Protein AF-A0A971EXE0-F1 (afdb_monomer)

Mean predicted aligned error: 4.47 Å

Radius of gyration: 14.26 Å; Cα contacts (8 Å, |Δi|>4): 143; chains: 1; bounding box: 37×26×35 Å

Secondary structure (DSSP, 8-state):
-HHHHHHHHHHHHHHHT-S--HHHHHHHHHHHHHH-TTTTS-GGGHHHHHHHHHHHHHTS-TT--EEEPTTT--EEE--S--HHHHHHHHHHHHHHHHHTTT-HHHHHHHHHHHH-TTS--

Solvent-accessible surface area (backbone atoms only — not comparable to full-atom values): 6769 Å² total; per-residue (Å²): 110,62,79,56,51,42,53,50,53,48,33,26,30,66,58,65,71,42,39,61,51,72,66,55,47,43,47,52,43,50,57,48,51,76,71,41,91,61,63,88,56,66,84,91,42,56,66,57,52,50,25,53,48,22,45,55,47,34,69,51,63,84,84,63,49,73,44,74,38,84,93,75,75,46,72,46,69,67,73,53,76,45,32,70,62,21,45,49,45,22,53,40,36,52,54,17,61,69,28,44,82,83,35,50,69,59,14,38,50,37,48,28,71,42,37,23,86,84,44,72,132

Foldseek 3Di:
DLVVQLVQVVLLCVLVVAQFDSVNSSLLSVVCLVPPPCVVPDPPCPLVSLLVSLVSLLPDDPPDFWDADPPPRDIDGGRDDRNVVSVVLNVLSVVLVVCCVPPVVSSQVSSCSRRNPVRDD

Sequence (121 aa):
NLKRLCRMARAWRDKNNVAISGILIDVLAYNFISTWEHRDKSYLYYDWMSRDFFKYLSERDRNQSLWKVMGSGRYISRTGYFESKASAAYTLSKEAIEKEKEYPNTAKSKWREIYGTKFPS

pLDDT: mean 89.33, std 9.25, range [54.34, 97.56]

Structure (mmCIF, N/CA/C/O backbone):
data_AF-A0A971EXE0-F1
#
_entry.id   AF-A0A971EXE0-F1
#
loop_
_atom_site.group_PDB
_atom_site.id
_atom_site.type_symbol
_atom_site.label_atom_id
_atom_site.label_alt_id
_atom_site.label_comp_id
_atom_site.label_asym_id
_atom_site.label_entity_id
_atom_site.label_seq_id
_atom_site.pdbx_PDB_ins_code
_atom_site.Cartn_x
_atom_site.Cartn_y
_atom_site.Cartn_z
_atom_site.occupancy
_atom_site.B_iso_or_equiv
_atom_site.auth_seq_id
_atom_site.auth_comp_id
_atom_site.auth_asym_id
_atom_site.auth_atom_id
_atom_site.pdbx_PDB_model_num
ATOM 1 N N . ASN A 1 1 ? -9.135 -9.278 -8.882 1.00 77.19 1 ASN A N 1
ATOM 2 C CA . ASN A 1 1 ? -8.166 -8.207 -8.549 1.00 77.19 1 ASN A CA 1
ATOM 3 C C . ASN A 1 1 ? -8.056 -7.896 -7.050 1.00 77.19 1 ASN A C 1
ATOM 5 O O . ASN A 1 1 ? -6.936 -7.895 -6.556 1.00 77.19 1 ASN A O 1
ATOM 9 N N . LEU A 1 2 ? -9.156 -7.796 -6.284 1.00 85.00 2 LEU A N 1
ATOM 10 C CA . LEU A 1 2 ? -9.129 -7.459 -4.841 1.00 85.00 2 LEU A CA 1
ATOM 11 C C . LEU A 1 2 ? -8.211 -8.321 -3.964 1.00 85.00 2 LEU A C 1
ATOM 13 O O . LEU A 1 2 ? -7.298 -7.794 -3.339 1.00 85.00 2 LEU A O 1
ATOM 17 N N . LYS A 1 3 ? -8.381 -9.651 -3.965 1.00 88.31 3 LYS A N 1
ATOM 18 C CA . LYS A 1 3 ? -7.553 -10.552 -3.134 1.00 88.31 3 LYS A CA 1
ATOM 19 C C . LYS A 1 3 ? -6.046 -10.385 -3.383 1.00 88.31 3 LYS A C 1
ATOM 21 O O . LYS A 1 3 ? -5.250 -10.559 -2.464 1.00 88.31 3 LYS A O 1
ATOM 26 N N . ARG A 1 4 ? -5.651 -10.075 -4.622 1.00 88.06 4 ARG A N 1
ATOM 27 C CA . ARG A 1 4 ? -4.246 -9.882 -5.008 1.00 88.06 4 ARG A CA 1
ATOM 28 C C . ARG A 1 4 ? -3.740 -8.513 -4.563 1.00 88.06 4 ARG A C 1
ATOM 30 O O . ARG A 1 4 ? -2.694 -8.468 -3.926 1.00 88.06 4 ARG A O 1
ATOM 37 N N . LEU A 1 5 ? -4.522 -7.451 -4.780 1.00 91.06 5 LEU A N 1
ATOM 38 C CA . LEU A 1 5 ? -4.204 -6.111 -4.281 1.00 91.06 5 LEU A CA 1
ATOM 39 C C . LEU A 1 5 ? -3.989 -6.115 -2.762 1.00 91.06 5 LEU A C 1
ATOM 41 O O . LEU A 1 5 ? -2.967 -5.626 -2.297 1.00 91.06 5 LEU A O 1
ATOM 45 N N . CYS A 1 6 ? -4.877 -6.757 -1.995 1.00 93.81 6 CYS A N 1
ATOM 46 C CA . CYS A 1 6 ? -4.719 -6.903 -0.545 1.00 93.81 6 CYS A CA 1
ATOM 47 C C . CYS A 1 6 ? -3.391 -7.578 -0.165 1.00 93.81 6 CYS A C 1
ATOM 49 O O . CYS A 1 6 ? -2.702 -7.130 0.749 1.00 93.81 6 CYS A O 1
ATOM 51 N N . ARG A 1 7 ? -2.998 -8.651 -0.869 1.00 92.75 7 ARG A N 1
ATOM 52 C CA . ARG A 1 7 ? -1.720 -9.342 -0.617 1.00 92.75 7 ARG A CA 1
ATOM 53 C C . ARG A 1 7 ? -0.519 -8.449 -0.929 1.00 92.75 7 ARG A C 1
ATOM 55 O O . ARG A 1 7 ? 0.396 -8.383 -0.114 1.00 92.75 7 ARG A O 1
ATOM 62 N N . MET A 1 8 ? -0.539 -7.750 -2.063 1.00 93.31 8 MET A N 1
ATOM 63 C CA . MET A 1 8 ? 0.528 -6.824 -2.462 1.00 93.31 8 MET A CA 1
ATOM 64 C C . MET A 1 8 ? 0.643 -5.651 -1.484 1.00 93.31 8 MET A C 1
ATOM 66 O O . MET A 1 8 ? 1.729 -5.345 -1.005 1.00 93.31 8 MET A O 1
ATOM 70 N N . ALA A 1 9 ? -0.480 -5.045 -1.102 1.00 95.50 9 ALA A N 1
ATOM 71 C CA . ALA A 1 9 ? -0.513 -3.949 -0.141 1.00 95.50 9 ALA A CA 1
ATOM 72 C C . ALA A 1 9 ? -0.001 -4.370 1.247 1.00 95.50 9 ALA A C 1
ATOM 74 O O . ALA A 1 9 ? 0.716 -3.610 1.894 1.00 95.50 9 ALA A O 1
ATOM 75 N N . ARG A 1 10 ? -0.290 -5.598 1.697 1.00 95.56 10 ARG A N 1
ATOM 76 C CA . ARG A 1 10 ? 0.304 -6.136 2.933 1.00 95.56 10 ARG A CA 1
ATOM 77 C C . ARG A 1 10 ? 1.813 -6.346 2.803 1.00 95.56 10 ARG A C 1
ATOM 79 O O . ARG A 1 10 ? 2.533 -5.993 3.726 1.00 95.56 10 ARG A O 1
ATOM 86 N N . ALA A 1 11 ? 2.297 -6.835 1.659 1.00 95.31 11 ALA A N 1
ATOM 87 C CA . ALA A 1 11 ? 3.736 -6.941 1.411 1.00 95.31 11 ALA A CA 1
ATOM 88 C C . ALA A 1 11 ? 4.424 -5.566 1.452 1.00 95.31 11 ALA A C 1
ATOM 90 O O . ALA A 1 11 ? 5.469 -5.427 2.080 1.00 95.31 11 ALA A O 1
ATOM 91 N N . TRP A 1 12 ? 3.801 -4.539 0.863 1.00 96.81 12 TRP A N 1
ATOM 92 C CA . TRP A 1 12 ? 4.277 -3.158 0.960 1.00 96.81 12 TRP A CA 1
ATOM 93 C C . TRP A 1 12 ? 4.312 -2.655 2.403 1.00 96.81 12 TRP A C 1
ATOM 95 O O . TRP A 1 12 ? 5.330 -2.105 2.830 1.00 96.81 12 TRP A O 1
ATOM 105 N N . ARG A 1 13 ? 3.233 -2.876 3.165 1.00 96.12 13 ARG A N 1
ATOM 106 C CA . ARG A 1 13 ? 3.156 -2.517 4.585 1.00 96.12 13 ARG A CA 1
ATOM 107 C C . ARG A 1 13 ? 4.302 -3.141 5.371 1.00 96.12 13 ARG A C 1
ATOM 109 O O . ARG A 1 13 ? 4.971 -2.426 6.110 1.00 96.12 13 ARG A O 1
ATO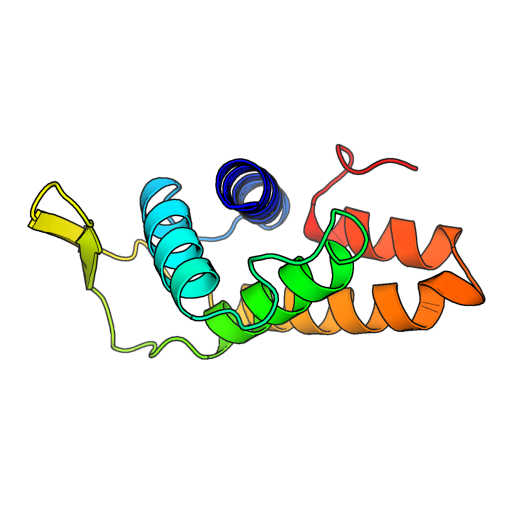M 116 N N . ASP A 1 14 ? 4.516 -4.442 5.203 1.00 95.62 14 ASP A N 1
ATOM 117 C CA . ASP A 1 14 ? 5.527 -5.196 5.944 1.00 95.62 14 ASP A CA 1
ATOM 118 C C . ASP A 1 14 ? 6.941 -4.749 5.550 1.00 95.62 14 ASP A C 1
ATOM 120 O O . ASP A 1 14 ? 7.777 -4.501 6.415 1.00 95.62 14 ASP A O 1
ATOM 124 N N . LYS A 1 15 ? 7.196 -4.556 4.248 1.00 95.88 15 LYS A N 1
ATOM 125 C CA . LYS A 1 15 ? 8.488 -4.085 3.728 1.00 95.88 15 LYS A CA 1
ATOM 126 C C . LYS A 1 15 ? 8.837 -2.676 4.207 1.00 95.88 15 LYS A C 1
ATOM 128 O O . LYS A 1 15 ? 9.994 -2.410 4.519 1.00 95.88 15 LYS A O 1
ATOM 133 N N . ASN A 1 16 ? 7.854 -1.781 4.247 1.00 95.19 16 ASN A N 1
ATOM 134 C CA . ASN A 1 16 ? 8.064 -0.364 4.543 1.00 95.19 16 ASN A CA 1
ATOM 135 C C . ASN A 1 16 ? 7.692 0.009 5.983 1.00 95.19 16 ASN A C 1
ATOM 137 O O . ASN A 1 16 ? 7.680 1.196 6.315 1.00 95.19 16 ASN A O 1
ATOM 141 N N . ASN A 1 17 ? 7.377 -0.972 6.837 1.00 94.81 17 ASN A N 1
ATOM 142 C CA . ASN A 1 17 ? 6.930 -0.787 8.220 1.00 94.81 17 ASN A CA 1
ATOM 143 C C . ASN A 1 17 ? 5.833 0.293 8.346 1.00 94.81 17 ASN A C 1
ATOM 145 O O . ASN A 1 17 ? 5.989 1.310 9.031 1.00 94.81 17 ASN A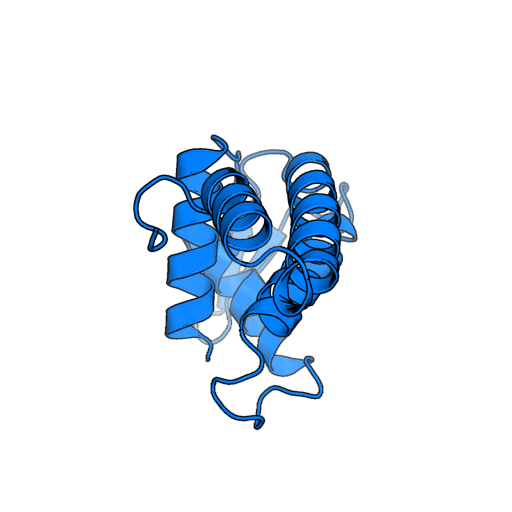 O 1
ATOM 149 N N . VAL A 1 18 ? 4.769 0.167 7.553 1.00 96.31 18 VAL A N 1
ATOM 150 C CA . VAL A 1 18 ? 3.699 1.176 7.473 1.00 96.31 18 VAL A CA 1
ATOM 151 C C . VAL A 1 18 ? 2.707 0.968 8.615 1.00 96.31 18 VAL A C 1
ATOM 153 O O . VAL A 1 18 ? 2.207 -0.138 8.809 1.00 96.31 18 VAL A O 1
ATOM 156 N N . ALA A 1 19 ? 2.362 2.043 9.328 1.00 94.31 19 ALA A N 1
ATOM 157 C CA . ALA A 1 19 ? 1.447 2.017 10.471 1.00 94.31 19 ALA A CA 1
ATOM 158 C C . ALA A 1 19 ? -0.036 1.928 10.049 1.00 94.31 19 ALA A C 1
ATOM 160 O O . ALA A 1 19 ? -0.853 2.785 10.390 1.00 94.31 19 ALA A O 1
ATOM 161 N N . ILE A 1 20 ? -0.392 0.882 9.303 1.00 95.12 20 ILE A N 1
ATOM 162 C CA . ILE A 1 20 ? -1.751 0.598 8.834 1.00 95.12 20 ILE A CA 1
ATOM 163 C C . ILE A 1 20 ? -2.110 -0.868 9.103 1.00 95.12 20 ILE A C 1
ATOM 165 O O . ILE A 1 20 ? -1.357 -1.788 8.777 1.00 95.12 20 ILE A O 1
ATOM 169 N N . SER A 1 21 ? -3.274 -1.111 9.704 1.00 94.88 21 SER A N 1
ATOM 170 C CA . SER A 1 21 ? -3.720 -2.475 9.995 1.00 94.88 21 SER A CA 1
ATOM 171 C C . SER A 1 21 ? -4.069 -3.238 8.711 1.00 94.88 21 SER A C 1
ATOM 173 O O . SER A 1 21 ? -4.495 -2.665 7.708 1.00 94.88 21 SER A O 1
ATOM 175 N N . GLY A 1 22 ? -3.907 -4.566 8.733 1.00 94.44 22 GLY A N 1
ATOM 176 C CA . GLY A 1 22 ? -4.216 -5.406 7.567 1.00 94.44 22 GLY A CA 1
ATOM 177 C C . GLY A 1 22 ? -5.685 -5.327 7.146 1.00 94.44 22 GLY A C 1
ATOM 178 O O . GLY A 1 22 ? -5.978 -5.333 5.957 1.00 94.44 22 GLY A O 1
ATOM 179 N N . ILE A 1 23 ? -6.590 -5.185 8.117 1.00 93.88 23 ILE A N 1
ATOM 180 C CA . ILE A 1 23 ? -8.022 -5.027 7.858 1.00 93.88 23 ILE A CA 1
ATOM 181 C C . ILE A 1 23 ? -8.354 -3.647 7.278 1.00 93.88 23 ILE A C 1
ATOM 183 O O . ILE A 1 23 ? -9.198 -3.553 6.393 1.00 93.88 23 ILE A O 1
ATOM 187 N N . LEU A 1 24 ? -7.656 -2.582 7.696 1.00 95.44 24 LEU A N 1
ATOM 188 C CA . LEU A 1 24 ? -7.824 -1.258 7.092 1.00 95.44 24 LEU A CA 1
ATOM 189 C C . LEU A 1 24 ? -7.340 -1.244 5.635 1.00 95.44 24 LEU A C 1
ATOM 191 O O . LEU A 1 24 ? -8.011 -0.670 4.780 1.00 95.44 24 LEU A O 1
ATOM 195 N N . ILE A 1 25 ? -6.239 -1.942 5.328 1.00 96.31 25 ILE A N 1
ATOM 196 C CA . ILE A 1 25 ? -5.814 -2.173 3.938 1.00 96.31 25 ILE A CA 1
ATOM 197 C C . ILE A 1 25 ? -6.940 -2.829 3.133 1.00 96.31 25 ILE A C 1
ATOM 199 O O . ILE A 1 25 ? -7.219 -2.384 2.024 1.00 96.31 25 ILE A O 1
ATOM 203 N N . ASP A 1 26 ? -7.596 -3.859 3.671 1.00 94.38 26 ASP A N 1
ATOM 204 C CA . ASP A 1 26 ? -8.650 -4.577 2.946 1.00 94.38 26 ASP A CA 1
ATOM 205 C C . ASP A 1 26 ? -9.867 -3.693 2.662 1.00 94.38 26 ASP A C 1
ATOM 207 O O . ASP A 1 26 ? -10.398 -3.717 1.551 1.00 94.38 26 ASP A O 1
ATOM 211 N N . VAL A 1 27 ? -10.279 -2.879 3.639 1.00 94.25 27 VAL A N 1
ATOM 212 C CA . VAL A 1 27 ? -11.371 -1.910 3.472 1.00 94.25 27 VAL A CA 1
ATOM 213 C C . VAL A 1 27 ? -11.013 -0.872 2.408 1.00 94.25 27 VAL A C 1
ATOM 215 O O . VAL A 1 27 ? -11.802 -0.610 1.503 1.00 94.25 27 VAL A O 1
ATOM 218 N N . LEU A 1 28 ? -9.805 -0.311 2.469 1.00 95.00 28 LEU A N 1
ATOM 219 C CA . LEU A 1 28 ? -9.342 0.683 1.501 1.00 95.00 28 LEU A CA 1
ATOM 220 C C . LEU A 1 28 ? -9.191 0.092 0.096 1.00 95.00 28 LEU A C 1
ATOM 222 O O . LEU A 1 28 ? -9.567 0.746 -0.872 1.00 95.00 28 LEU A O 1
ATOM 226 N N . ALA A 1 29 ? -8.696 -1.141 -0.021 1.00 94.69 29 ALA A N 1
ATOM 227 C CA . ALA A 1 29 ? -8.574 -1.855 -1.287 1.00 94.69 29 ALA A CA 1
ATOM 228 C C 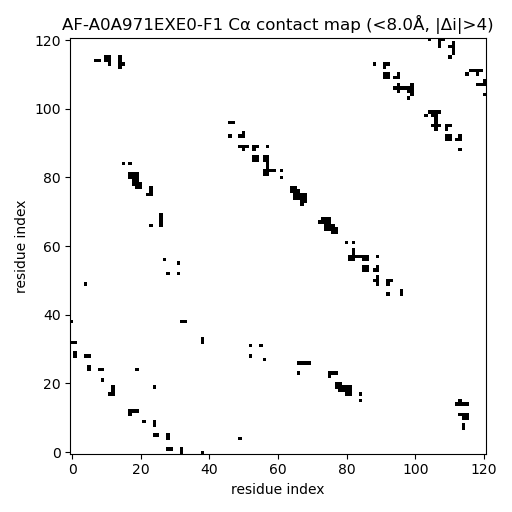. ALA A 1 29 ? -9.944 -2.182 -1.894 1.00 94.69 29 ALA A C 1
ATOM 230 O O . ALA A 1 29 ? -10.116 -2.069 -3.108 1.00 94.69 29 ALA A O 1
ATOM 231 N N . TYR A 1 30 ? -10.923 -2.556 -1.064 1.00 92.06 30 TYR A N 1
ATOM 232 C CA . TYR A 1 30 ? -12.302 -2.752 -1.503 1.00 92.06 30 TYR A CA 1
ATOM 233 C C . TYR A 1 30 ? -12.896 -1.448 -2.042 1.00 92.06 30 TYR A C 1
ATOM 235 O O . TYR A 1 30 ? -13.381 -1.427 -3.173 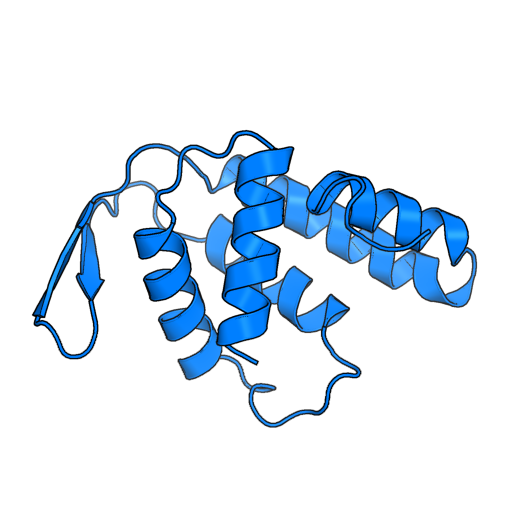1.00 92.06 30 TYR A O 1
ATOM 243 N N . ASN A 1 31 ? -12.795 -0.361 -1.270 1.00 91.75 31 ASN A N 1
ATOM 244 C CA . ASN A 1 31 ? -13.307 0.951 -1.669 1.00 91.75 31 ASN A CA 1
ATOM 245 C C . ASN A 1 31 ? -12.659 1.413 -2.979 1.00 91.75 31 ASN A C 1
ATOM 247 O O . ASN A 1 31 ? -13.366 1.770 -3.915 1.00 91.75 31 ASN A O 1
ATOM 251 N N . PHE A 1 32 ? -11.334 1.300 -3.088 1.00 93.25 32 PHE A N 1
ATOM 252 C CA . PHE A 1 32 ? -10.602 1.632 -4.306 1.00 93.25 32 PHE A CA 1
ATOM 253 C C . PHE A 1 32 ? -11.076 0.819 -5.517 1.00 93.25 32 PHE A C 1
ATOM 255 O O . PHE A 1 32 ? -11.415 1.395 -6.544 1.00 93.25 32 PHE A O 1
ATOM 262 N N . ILE A 1 33 ? -11.153 -0.512 -5.412 1.00 89.00 33 ILE A N 1
ATOM 263 C CA . ILE A 1 33 ? -11.565 -1.359 -6.545 1.00 89.00 33 ILE A CA 1
ATOM 264 C C . ILE A 1 33 ? -13.017 -1.113 -6.945 1.00 89.00 33 ILE A C 1
ATOM 266 O O . ILE A 1 33 ? -13.352 -1.255 -8.119 1.00 89.00 33 ILE A O 1
ATOM 270 N N . SER A 1 34 ? -13.877 -0.737 -5.997 1.00 85.56 34 SER A N 1
ATOM 271 C CA . SER A 1 34 ? -15.262 -0.396 -6.312 1.00 85.56 34 SER A CA 1
ATOM 272 C C . SER A 1 34 ? -15.372 0.842 -7.209 1.00 85.56 34 SER A C 1
ATOM 274 O O . SER A 1 34 ? -16.262 0.875 -8.056 1.00 85.56 34 SER A O 1
ATOM 276 N N . THR A 1 35 ? -14.435 1.790 -7.084 1.00 83.81 35 THR A N 1
ATOM 277 C CA . THR A 1 35 ? -14.392 3.052 -7.841 1.00 83.81 35 THR A CA 1
ATOM 278 C C . THR A 1 35 ? -13.382 3.060 -8.991 1.00 83.81 35 THR A C 1
ATOM 280 O O . THR A 1 35 ? -13.322 4.027 -9.740 1.00 83.81 35 THR A O 1
ATOM 283 N N . TRP A 1 36 ? -12.542 2.032 -9.125 1.00 82.25 36 TRP A N 1
ATOM 284 C CA . TRP A 1 36 ? -11.478 2.013 -10.127 1.00 82.25 36 TRP A CA 1
ATOM 285 C C . TRP A 1 36 ? -12.024 1.610 -11.502 1.00 82.25 36 TRP A C 1
ATOM 287 O O . TRP A 1 36 ? -12.492 0.486 -11.694 1.00 82.25 36 TRP A O 1
ATOM 297 N N . GLU A 1 37 ? -11.913 2.514 -12.477 1.00 72.56 37 GLU A N 1
ATOM 298 C CA . GLU A 1 37 ? -12.454 2.383 -13.844 1.00 72.56 37 GLU A CA 1
ATOM 299 C C . GLU A 1 37 ? -11.922 1.173 -14.625 1.00 72.56 37 GLU A C 1
ATOM 301 O O . GLU A 1 37 ? -12.469 0.779 -15.652 1.00 72.56 37 GLU A O 1
ATOM 306 N N . HIS A 1 38 ? -10.815 0.582 -14.179 1.00 70.69 38 HIS A N 1
ATOM 307 C CA . HIS A 1 38 ? -10.167 -0.548 -14.842 1.00 70.69 38 HIS A CA 1
ATOM 308 C C . HIS A 1 38 ? -10.320 -1.857 -14.064 1.00 70.69 38 HIS A C 1
ATOM 310 O O . HIS A 1 38 ? -9.597 -2.819 -14.317 1.00 70.69 38 HIS A O 1
ATOM 316 N N . ARG A 1 39 ? -11.287 -1.924 -13.139 1.00 64.94 39 ARG A N 1
ATOM 317 C CA . ARG A 1 39 ? -11.578 -3.115 -12.322 1.00 64.94 39 ARG A CA 1
ATOM 318 C C . ARG A 1 39 ? -11.793 -4.396 -13.133 1.00 64.94 39 ARG A C 1
ATOM 320 O O . ARG A 1 39 ? -11.380 -5.460 -12.662 1.00 64.94 39 ARG A O 1
ATOM 327 N N . ASP A 1 40 ? -12.362 -4.268 -14.332 1.00 61.34 40 ASP A N 1
ATOM 328 C CA . ASP A 1 40 ? -12.689 -5.373 -15.243 1.00 61.34 40 ASP A CA 1
ATOM 329 C C . ASP A 1 40 ? -11.570 -5.665 -16.259 1.00 61.34 40 ASP A C 1
ATOM 331 O O . ASP A 1 40 ? -11.657 -6.620 -17.030 1.00 61.34 40 ASP A O 1
ATOM 335 N N . LYS A 1 41 ? -10.485 -4.873 -16.257 1.00 63.09 41 LYS A N 1
ATOM 336 C CA . LYS A 1 41 ? -9.336 -5.108 -17.135 1.00 63.09 41 LYS A CA 1
ATOM 337 C C . LYS A 1 41 ? -8.460 -6.259 -16.619 1.00 63.09 41 LYS A C 1
ATOM 339 O O . LYS A 1 41 ? -8.344 -6.516 -15.416 1.00 63.09 41 LYS A O 1
ATOM 344 N N . SER A 1 42 ? -7.856 -6.965 -17.578 1.00 55.19 42 SER A N 1
ATOM 345 C CA . SER A 1 42 ? -7.015 -8.153 -17.377 1.00 55.19 42 SER A CA 1
ATOM 346 C C . SER A 1 42 ? -5.729 -7.864 -16.580 1.00 55.19 42 SER A C 1
ATOM 348 O O . SER A 1 42 ? -5.370 -6.722 -16.302 1.00 55.19 42 SER A O 1
ATOM 350 N N . TYR A 1 43 ? -5.009 -8.933 -16.240 1.00 54.34 43 TYR A N 1
ATOM 351 C CA . TYR A 1 43 ? -3.774 -8.997 -15.450 1.00 54.34 43 TYR A CA 1
ATOM 352 C C . TYR A 1 43 ? -2.640 -8.061 -15.892 1.00 54.34 43 TYR A C 1
ATOM 354 O O . TYR A 1 43 ? -1.754 -7.782 -15.090 1.00 54.34 43 TYR A O 1
ATOM 362 N N . LEU A 1 44 ? -2.684 -7.559 -17.129 1.00 59.88 44 LEU A N 1
ATOM 363 C CA . LEU A 1 44 ? -1.678 -6.668 -17.715 1.00 59.88 44 LEU A CA 1
ATOM 364 C C . LEU A 1 44 ? -1.569 -5.290 -17.027 1.00 59.88 44 LEU A C 1
ATOM 366 O O . LEU A 1 44 ? -0.691 -4.512 -17.367 1.00 59.88 44 LEU A O 1
ATOM 370 N N . TYR A 1 45 ? -2.461 -4.969 -16.084 1.00 70.19 45 TYR A N 1
ATOM 371 C CA . TYR A 1 45 ? -2.534 -3.654 -15.437 1.00 70.19 45 TYR A CA 1
ATOM 372 C C . TYR A 1 45 ? -2.137 -3.668 -13.957 1.00 70.19 45 TYR A C 1
ATOM 374 O O . TYR A 1 45 ? -2.547 -2.778 -13.215 1.00 70.19 45 TYR A O 1
ATOM 38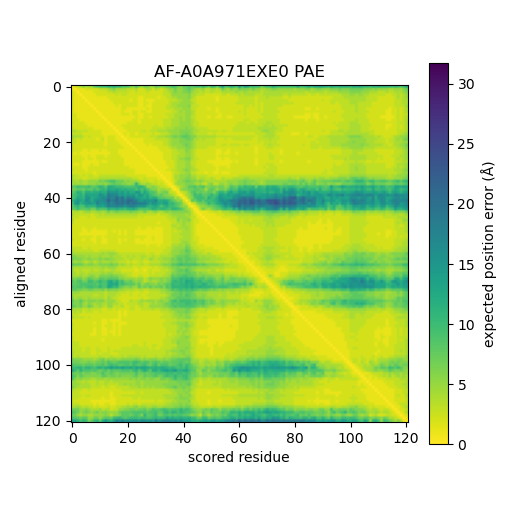2 N N . TYR A 1 46 ? -1.371 -4.655 -13.480 1.00 80.75 46 TYR A N 1
ATOM 383 C CA . TYR A 1 46 ? -0.990 -4.684 -12.062 1.00 80.75 46 TYR A CA 1
ATOM 384 C C . TYR A 1 46 ? -0.086 -3.529 -11.642 1.00 80.75 46 TYR A C 1
ATOM 386 O O . TYR A 1 46 ? -0.252 -3.017 -10.531 1.00 80.75 46 TYR A O 1
ATOM 394 N N . ASP A 1 47 ? 0.779 -3.063 -12.534 1.00 87.56 47 ASP A N 1
ATOM 395 C CA . ASP A 1 47 ? 1.626 -1.894 -12.307 1.00 87.56 47 ASP A CA 1
ATOM 396 C C . ASP A 1 47 ? 0.772 -0.631 -12.154 1.00 87.56 47 ASP A C 1
ATOM 398 O O . ASP A 1 47 ? 0.895 0.117 -11.183 1.00 87.56 47 ASP A O 1
ATOM 402 N N . TRP A 1 48 ? -0.203 -0.468 -13.052 1.00 88.56 48 TRP A N 1
ATOM 403 C CA . TRP A 1 48 ? -1.153 0.644 -13.058 1.00 88.56 48 TRP A CA 1
ATOM 404 C C . TRP A 1 48 ? -2.092 0.607 -11.849 1.00 88.56 48 TRP A C 1
ATOM 406 O O . TRP A 1 48 ? -2.295 1.624 -11.194 1.00 88.56 48 TRP A O 1
ATOM 416 N N . MET A 1 49 ? -2.603 -0.573 -11.492 1.00 90.44 49 MET A N 1
ATOM 417 C CA . MET A 1 49 ? -3.436 -0.772 -10.305 1.00 90.44 49 MET A CA 1
ATOM 418 C C . MET A 1 49 ? -2.674 -0.417 -9.029 1.00 90.44 49 MET A C 1
ATOM 420 O O . MET A 1 49 ? -3.224 0.225 -8.139 1.00 90.44 49 MET A O 1
ATOM 424 N N . SER A 1 50 ? -1.412 -0.834 -8.936 1.00 93.00 50 SER A N 1
ATOM 425 C CA . SER A 1 50 ? -0.554 -0.550 -7.786 1.00 93.00 50 SER A CA 1
ATOM 426 C C . SER A 1 50 ? -0.273 0.944 -7.673 1.00 93.00 50 SER A C 1
ATOM 428 O O . SER A 1 50 ? -0.472 1.524 -6.606 1.00 93.00 50 SER A O 1
ATOM 430 N N . ARG A 1 51 ? 0.100 1.581 -8.788 1.00 94.50 51 ARG A N 1
ATOM 431 C CA . ARG A 1 51 ? 0.290 3.029 -8.890 1.00 94.50 51 ARG A CA 1
ATOM 432 C C . ARG A 1 51 ? -0.949 3.793 -8.424 1.00 94.50 51 ARG A C 1
ATOM 434 O O . ARG A 1 51 ? -0.858 4.633 -7.531 1.00 94.50 51 ARG A O 1
ATOM 441 N N . ASP A 1 52 ? -2.106 3.489 -8.999 1.00 94.25 52 ASP A N 1
ATOM 442 C CA . ASP A 1 52 ? -3.350 4.209 -8.715 1.00 94.25 52 ASP A CA 1
ATOM 443 C C . ASP A 1 52 ? -3.833 3.961 -7.283 1.00 94.25 52 ASP A C 1
ATOM 445 O O . ASP A 1 52 ? -4.332 4.876 -6.627 1.00 94.25 52 ASP A O 1
ATOM 449 N N . PHE A 1 53 ? -3.622 2.754 -6.754 1.00 95.94 53 PHE A N 1
ATOM 450 C CA . PHE A 1 53 ? -3.926 2.450 -5.362 1.00 95.94 53 PHE A CA 1
ATOM 451 C C . PHE A 1 53 ? -3.051 3.256 -4.396 1.00 95.94 53 PHE A C 1
ATOM 453 O O . PHE A 1 53 ? -3.564 3.816 -3.427 1.00 95.94 53 PHE A O 1
ATOM 460 N N . PHE A 1 54 ? -1.744 3.366 -4.653 1.00 97.50 54 PHE A N 1
ATOM 461 C CA . PHE A 1 54 ? -0.863 4.187 -3.820 1.00 97.50 54 PHE A CA 1
ATOM 462 C C . PHE A 1 54 ? -1.203 5.673 -3.905 1.00 97.50 54 PHE A C 1
ATOM 464 O O . PHE A 1 54 ? -1.191 6.346 -2.873 1.00 97.50 54 PHE A O 1
ATOM 471 N N . LYS A 1 55 ? -1.594 6.166 -5.086 1.00 96.69 55 LYS A N 1
ATOM 472 C CA . LYS A 1 55 ? -2.133 7.522 -5.239 1.00 96.69 55 LYS A CA 1
ATOM 473 C C . LYS A 1 55 ? -3.370 7.720 -4.359 1.00 96.69 55 LYS A C 1
ATOM 475 O O . LYS A 1 55 ? -3.370 8.599 -3.498 1.00 96.69 55 LYS A O 1
ATOM 480 N N . TYR A 1 56 ? -4.359 6.834 -4.483 1.00 96.19 56 TYR A N 1
ATOM 481 C CA . TYR A 1 56 ? -5.581 6.849 -3.676 1.00 96.19 56 TYR A CA 1
ATOM 482 C C . TYR A 1 56 ? -5.298 6.864 -2.163 1.00 96.19 56 TYR A C 1
ATOM 484 O O . TYR A 1 56 ? -5.936 7.616 -1.420 1.00 96.19 56 TYR A O 1
ATOM 492 N N . LEU A 1 57 ? -4.333 6.060 -1.702 1.00 96.50 57 LEU A N 1
ATOM 493 C CA . LEU A 1 57 ? -3.909 6.033 -0.300 1.00 96.50 57 LEU A CA 1
ATOM 494 C C . LEU A 1 57 ? -3.225 7.335 0.134 1.00 96.50 57 LEU A C 1
ATOM 496 O O . LEU A 1 57 ? -3.461 7.799 1.246 1.00 96.50 57 LEU A O 1
ATOM 500 N N . SER A 1 58 ? -2.381 7.917 -0.719 1.00 97.00 58 SER A N 1
ATOM 501 C CA . SER A 1 58 ? -1.662 9.160 -0.413 1.00 97.00 58 SER A CA 1
ATOM 502 C C . SER A 1 58 ? -2.585 10.376 -0.291 1.00 97.00 58 SER A C 1
ATOM 504 O O . SER A 1 58 ? -2.285 11.300 0.458 1.00 97.00 58 SER A O 1
ATOM 506 N N . GLU A 1 59 ? -3.731 10.332 -0.970 1.00 96.06 59 GLU A N 1
ATOM 507 C CA . GLU A 1 59 ? -4.757 11.379 -0.990 1.00 96.06 59 GLU A CA 1
ATOM 508 C C . GLU A 1 59 ? -5.853 11.165 0.072 1.00 96.06 59 GLU A C 1
ATOM 510 O O . GLU A 1 59 ? -6.883 11.839 0.046 1.00 96.06 59 GLU A O 1
ATOM 515 N N . ARG A 1 60 ? -5.696 10.204 0.997 1.00 95.06 60 ARG A N 1
ATOM 516 C CA . ARG A 1 60 ? -6.637 10.061 2.120 1.00 95.06 60 ARG A CA 1
ATOM 517 C C . ARG A 1 60 ? -6.522 11.260 3.060 1.00 95.06 60 ARG A C 1
ATOM 519 O O . ARG A 1 60 ? -5.423 11.729 3.350 1.00 95.06 60 ARG A O 1
ATOM 526 N N . ASP A 1 61 ? -7.668 11.721 3.561 1.00 92.75 61 ASP A N 1
ATOM 527 C CA . ASP A 1 61 ? -7.704 12.776 4.569 1.00 92.75 61 ASP A CA 1
ATOM 528 C C . ASP A 1 61 ? -7.013 12.297 5.853 1.00 92.75 61 ASP A C 1
ATOM 530 O O . ASP A 1 61 ? -7.362 11.262 6.426 1.00 92.75 61 ASP A O 1
ATOM 534 N N . ARG A 1 62 ? -6.034 13.076 6.318 1.00 90.94 62 ARG A N 1
ATOM 535 C CA . ARG A 1 62 ? -5.286 12.786 7.544 1.00 90.94 62 ARG A CA 1
ATOM 536 C C . ARG A 1 62 ? -6.157 12.901 8.792 1.00 90.94 62 ARG A C 1
ATOM 538 O O . ARG A 1 62 ? -5.885 12.207 9.771 1.00 90.94 62 ARG A O 1
ATOM 545 N N . ASN A 1 63 ? -7.203 13.725 8.742 1.00 91.31 63 ASN A N 1
ATOM 546 C CA . ASN A 1 63 ? -8.156 13.897 9.835 1.00 91.31 63 ASN A CA 1
ATOM 547 C C . ASN A 1 63 ? -9.167 12.746 9.906 1.00 91.31 63 ASN A C 1
ATOM 549 O O . ASN A 1 63 ? -9.744 12.491 10.964 1.00 91.31 63 ASN A O 1
ATOM 553 N N . GLN A 1 64 ? -9.356 12.005 8.810 1.00 92.44 64 GLN A N 1
ATOM 554 C CA . GLN A 1 64 ?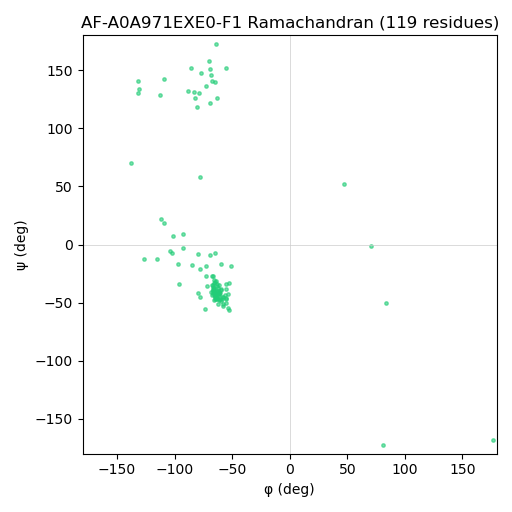 -10.189 10.815 8.826 1.00 92.44 64 GLN A CA 1
ATOM 555 C C . GLN A 1 64 ? -9.512 9.717 9.652 1.00 92.44 64 GLN A C 1
ATOM 557 O O . GLN A 1 64 ? -8.400 9.275 9.361 1.00 92.44 64 GLN A O 1
ATOM 562 N N . SER A 1 65 ? -10.210 9.246 10.685 1.00 91.94 65 SER A N 1
ATOM 563 C CA . SER A 1 65 ? -9.703 8.234 11.615 1.00 91.94 65 SER A CA 1
ATOM 564 C C . SER A 1 65 ? -10.469 6.915 11.577 1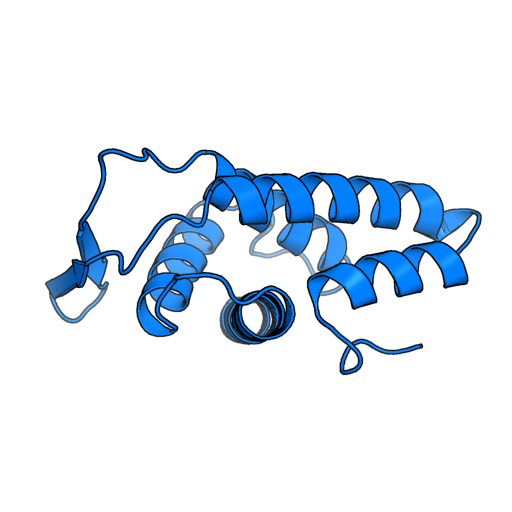.00 91.94 65 SER A C 1
ATOM 566 O O . SER A 1 65 ? -9.970 5.934 12.125 1.00 91.94 65 SER A O 1
ATOM 568 N N . LEU A 1 66 ? -11.636 6.868 10.923 1.00 93.62 66 LEU A N 1
ATOM 569 C CA . LEU A 1 66 ? -12.552 5.726 10.916 1.00 93.62 66 LEU A CA 1
ATOM 570 C C . LEU A 1 66 ? -13.007 5.364 9.497 1.00 93.62 66 LEU A C 1
ATOM 572 O O . LEU A 1 66 ? -13.316 6.229 8.673 1.00 93.62 66 LEU A O 1
ATOM 576 N N . TRP A 1 67 ? -13.108 4.060 9.240 1.00 94.31 67 TRP A N 1
ATOM 577 C CA . TRP A 1 67 ? -13.652 3.498 8.004 1.00 94.31 67 TRP A CA 1
ATOM 578 C C . TRP A 1 67 ? -14.682 2.422 8.314 1.00 94.31 67 TRP A C 1
ATOM 580 O O . TRP A 1 67 ? -14.437 1.532 9.129 1.00 94.31 67 TRP A O 1
ATOM 590 N N . LYS A 1 68 ? -15.826 2.487 7.631 1.00 93.00 68 LYS A N 1
ATOM 591 C CA . LYS A 1 68 ? -16.889 1.490 7.745 1.00 93.00 68 LYS A CA 1
ATOM 592 C C . LYS A 1 68 ? -16.539 0.244 6.930 1.00 93.00 68 LYS A C 1
ATOM 594 O O . LYS A 1 68 ? -16.203 0.340 5.752 1.00 93.00 68 LYS A O 1
ATOM 599 N N . VAL A 1 69 ? -16.649 -0.925 7.550 1.00 89.62 69 VAL A N 1
ATOM 600 C CA . VAL A 1 69 ? -16.479 -2.228 6.905 1.00 89.62 69 VAL A CA 1
ATOM 601 C C . VAL A 1 69 ? -17.782 -2.613 6.216 1.00 89.62 69 VAL A C 1
ATOM 603 O O . VAL A 1 69 ? -18.842 -2.683 6.845 1.00 89.62 69 VAL A O 1
ATOM 606 N N . MET A 1 70 ? -17.693 -2.919 4.926 1.00 81.50 70 MET A N 1
ATOM 607 C CA . MET A 1 70 ? -18.834 -3.386 4.143 1.00 81.50 70 MET A CA 1
ATOM 608 C C . MET A 1 70 ? -19.333 -4.747 4.650 1.00 81.50 70 MET A C 1
ATOM 610 O O . MET A 1 70 ? -18.547 -5.615 5.028 1.00 81.50 70 MET A O 1
ATOM 614 N N . GLY A 1 71 ? -20.654 -4.925 4.699 1.00 82.00 71 GLY A N 1
ATOM 615 C CA . GLY A 1 71 ? -21.312 -6.150 5.167 1.00 82.00 71 GLY A CA 1
ATOM 616 C C . GLY A 1 71 ? -21.472 -6.251 6.688 1.00 82.00 71 GLY A C 1
ATOM 617 O O . GLY A 1 71 ? -22.578 -6.477 7.156 1.00 82.00 71 GLY A O 1
ATOM 618 N N . SER A 1 72 ? -20.406 -6.044 7.472 1.00 84.25 72 SER A N 1
ATOM 619 C CA . SER A 1 72 ? -20.477 -6.199 8.943 1.00 84.25 72 SER A CA 1
ATOM 620 C C . SER A 1 72 ? -20.970 -4.962 9.702 1.00 84.25 72 SER A C 1
ATOM 622 O O . SER A 1 72 ? -21.298 -5.064 10.880 1.00 84.25 72 SER A O 1
ATOM 624 N N . GLY A 1 73 ? -20.950 -3.779 9.077 1.00 82.31 73 GLY A N 1
ATOM 625 C CA . GLY A 1 73 ? -21.325 -2.513 9.723 1.00 82.31 73 GLY A CA 1
ATOM 626 C C . GLY A 1 73 ? -20.332 -2.002 10.777 1.00 82.31 73 GLY A C 1
ATOM 627 O O . GLY A 1 73 ? -20.534 -0.919 11.321 1.00 82.31 73 GLY A O 1
ATOM 628 N N . ARG A 1 74 ? -19.249 -2.742 11.044 1.00 91.69 74 ARG A N 1
ATOM 629 C CA . ARG A 1 74 ? -18.192 -2.363 11.992 1.00 91.69 74 ARG A CA 1
ATOM 630 C C . ARG A 1 74 ? -17.360 -1.197 11.466 1.00 91.69 74 ARG A C 1
ATOM 632 O O . ARG A 1 74 ? -17.252 -1.006 10.258 1.00 91.69 74 ARG A O 1
ATOM 639 N N . TYR A 1 75 ? -16.704 -0.479 12.373 1.00 93.44 75 TYR A N 1
ATOM 640 C CA . TYR A 1 75 ? -15.716 0.544 12.033 1.00 93.44 75 TYR A CA 1
ATOM 641 C C . TYR A 1 75 ? -14.306 0.084 12.392 1.00 93.44 75 TYR A C 1
ATOM 643 O O . TYR A 1 75 ? -14.095 -0.570 13.413 1.00 93.44 75 TYR A O 1
ATOM 651 N N . ILE A 1 76 ? -13.348 0.436 11.540 1.00 93.69 76 ILE A N 1
ATOM 652 C CA . ILE A 1 76 ? -11.918 0.233 11.762 1.00 93.69 76 ILE A CA 1
ATOM 653 C C . ILE A 1 76 ? -11.270 1.595 11.923 1.00 93.69 76 ILE A C 1
ATOM 655 O O . ILE A 1 76 ? -11.447 2.469 11.072 1.00 93.69 76 ILE A O 1
ATOM 659 N N . SER A 1 77 ? -10.509 1.757 13.000 1.00 92.75 77 SER A N 1
ATOM 660 C CA . SER A 1 77 ? -9.704 2.946 13.228 1.00 92.75 77 SER A CA 1
ATOM 661 C C . SER A 1 77 ? -8.338 2.845 12.550 1.00 92.75 77 SER A C 1
ATOM 663 O O .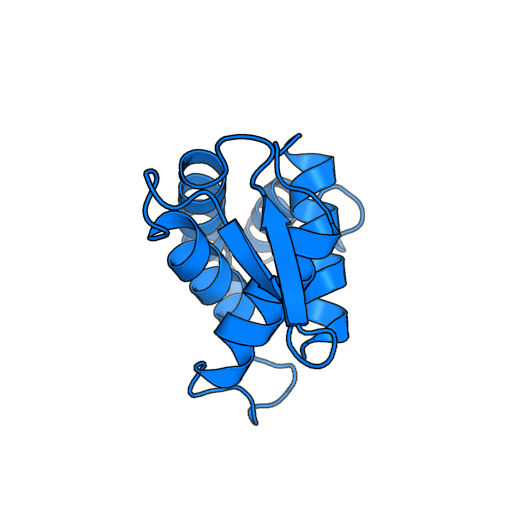 SER A 1 77 ? -7.781 1.754 12.368 1.00 92.75 77 SER A O 1
ATOM 665 N N . ARG A 1 78 ? -7.769 3.995 12.180 1.00 92.69 78 ARG A N 1
ATOM 666 C CA . ARG A 1 78 ? -6.352 4.057 11.801 1.00 92.69 78 ARG A CA 1
ATOM 667 C C . ARG A 1 78 ? -5.458 3.808 13.011 1.00 92.69 78 ARG A C 1
ATOM 669 O O . ARG A 1 78 ? -5.752 4.243 14.118 1.00 92.69 78 ARG A O 1
ATOM 676 N N . THR A 1 79 ? -4.324 3.169 12.755 1.00 91.38 79 THR A N 1
ATOM 677 C CA . THR A 1 79 ? -3.258 2.931 13.740 1.00 91.38 79 THR A CA 1
ATOM 678 C C . THR A 1 79 ? -2.128 3.958 13.658 1.00 91.38 79 THR A C 1
ATOM 680 O O . THR A 1 79 ? -1.331 4.071 14.579 1.00 91.38 79 THR A O 1
ATOM 683 N N . GLY A 1 80 ? -2.036 4.699 12.554 1.00 92.00 80 GLY A N 1
ATOM 684 C CA . GLY A 1 80 ? -1.005 5.704 12.327 1.00 92.00 80 GLY A CA 1
ATOM 685 C C . GLY A 1 80 ? -1.116 6.330 10.940 1.00 92.00 80 GLY A C 1
ATOM 686 O O . GLY A 1 80 ? -2.124 6.158 10.244 1.00 92.00 80 GLY A O 1
ATOM 687 N N . TYR A 1 81 ? -0.081 7.071 10.549 1.00 93.56 81 TYR A N 1
ATOM 688 C CA . TYR A 1 81 ? 0.005 7.738 9.250 1.00 93.56 81 TYR A CA 1
ATOM 689 C C . TYR A 1 81 ? 0.622 6.823 8.191 1.00 93.56 81 TYR A C 1
ATOM 691 O O . TYR A 1 81 ? 1.653 6.185 8.416 1.00 93.56 81 TYR A O 1
ATOM 699 N N . PHE A 1 82 ? -0.027 6.750 7.032 1.00 95.62 82 PHE A N 1
ATOM 700 C CA . PHE A 1 82 ? 0.387 5.913 5.902 1.00 95.62 82 PHE A CA 1
ATOM 701 C C . PHE A 1 82 ? 0.518 6.707 4.597 1.00 95.62 82 PHE A C 1
ATOM 703 O O . PHE A 1 82 ? 1.117 6.216 3.646 1.00 95.62 82 PHE A O 1
ATOM 710 N N . GLU A 1 83 ? 0.012 7.938 4.563 1.00 96.62 83 GLU A N 1
ATOM 711 C CA . GLU A 1 83 ? -0.121 8.795 3.388 1.00 96.62 83 GLU A CA 1
ATOM 712 C C . GLU A 1 83 ? 1.246 9.159 2.796 1.00 96.62 83 GLU A C 1
ATOM 714 O O . GLU A 1 83 ? 1.445 9.059 1.588 1.00 96.62 83 GLU A O 1
ATOM 719 N N . SER A 1 84 ? 2.227 9.507 3.638 1.00 96.06 84 SER A N 1
ATOM 720 C CA . SER A 1 84 ? 3.589 9.836 3.188 1.00 96.06 84 SER A CA 1
ATOM 721 C C . SER A 1 84 ? 4.299 8.633 2.562 1.00 96.06 84 SER A C 1
ATOM 723 O O . SER A 1 84 ? 4.878 8.740 1.482 1.00 96.06 84 SER A O 1
ATOM 725 N N . LYS A 1 85 ? 4.199 7.458 3.197 1.00 96.94 85 LYS A N 1
ATOM 726 C CA . LYS A 1 85 ? 4.756 6.206 2.663 1.00 96.94 85 LYS A CA 1
ATOM 727 C C . LYS A 1 85 ? 4.034 5.767 1.390 1.00 96.94 85 LYS A C 1
ATOM 729 O O . LYS A 1 85 ? 4.669 5.233 0.484 1.00 96.94 85 LYS A O 1
ATOM 734 N N . ALA A 1 86 ? 2.726 6.005 1.303 1.00 97.19 86 ALA A N 1
ATOM 735 C CA . ALA A 1 86 ? 1.952 5.752 0.095 1.00 97.19 86 ALA A CA 1
ATOM 736 C C . ALA A 1 86 ? 2.384 6.686 -1.044 1.00 97.19 86 ALA A C 1
ATOM 738 O O . ALA A 1 86 ? 2.578 6.222 -2.161 1.00 97.19 86 ALA A O 1
ATOM 739 N N . SER A 1 87 ? 2.638 7.966 -0.758 1.00 97.56 87 SER A N 1
ATOM 740 C 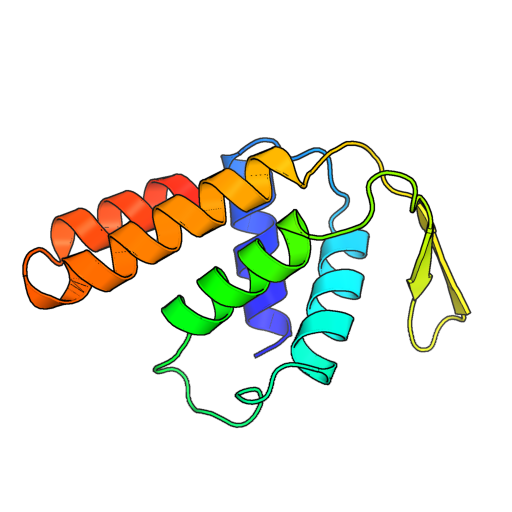CA . SER A 1 87 ? 3.162 8.916 -1.745 1.00 97.56 87 SER A CA 1
ATOM 741 C C . SER A 1 87 ? 4.534 8.495 -2.276 1.00 97.56 87 SER A C 1
ATOM 743 O O . SER A 1 87 ? 4.775 8.587 -3.477 1.00 97.56 87 SER A O 1
ATOM 745 N N . ALA A 1 88 ? 5.426 8.002 -1.411 1.00 97.50 88 ALA A N 1
ATOM 746 C CA . ALA A 1 88 ? 6.720 7.472 -1.838 1.00 97.50 88 ALA A CA 1
ATOM 747 C C . ALA A 1 88 ? 6.554 6.244 -2.752 1.00 97.50 88 ALA A C 1
ATOM 749 O O . ALA A 1 88 ? 7.156 6.181 -3.823 1.00 97.50 88 ALA A O 1
ATOM 750 N N . ALA A 1 89 ? 5.680 5.305 -2.375 1.00 97.38 89 ALA A N 1
ATOM 751 C CA . ALA A 1 89 ? 5.374 4.132 -3.193 1.00 97.38 89 ALA A CA 1
ATOM 752 C C . ALA A 1 89 ? 4.734 4.503 -4.543 1.00 97.38 89 ALA A C 1
ATOM 754 O O . ALA A 1 89 ? 5.047 3.885 -5.559 1.00 97.38 89 ALA A O 1
ATOM 755 N N . TYR A 1 90 ? 3.898 5.543 -4.584 1.00 97.56 90 TYR A N 1
ATOM 756 C CA . TYR A 1 90 ? 3.346 6.079 -5.827 1.00 97.56 90 TYR A CA 1
ATOM 757 C C . TYR A 1 90 ? 4.450 6.605 -6.754 1.00 97.56 90 TYR A C 1
ATOM 759 O O . TYR A 1 90 ? 4.488 6.235 -7.927 1.00 97.56 90 TYR A O 1
ATOM 767 N N . THR A 1 91 ? 5.392 7.401 -6.245 1.00 97.00 91 THR A N 1
ATOM 768 C CA . THR A 1 91 ? 6.531 7.878 -7.046 1.00 97.00 91 THR A CA 1
ATOM 769 C C . THR A 1 91 ? 7.370 6.718 -7.582 1.00 97.00 91 THR A C 1
ATOM 771 O O . THR A 1 91 ? 7.590 6.649 -8.790 1.00 97.00 91 THR A O 1
ATOM 774 N N . LEU A 1 92 ? 7.731 5.754 -6.727 1.00 96.00 92 LEU A N 1
ATOM 775 C CA . LEU A 1 92 ? 8.485 4.565 -7.140 1.00 96.00 92 LEU A CA 1
ATOM 776 C C . LEU A 1 92 ? 7.744 3.740 -8.200 1.00 96.00 92 LEU A C 1
ATOM 778 O O . LEU A 1 92 ? 8.366 3.250 -9.137 1.00 96.00 92 LEU A O 1
ATOM 782 N N . SER A 1 93 ? 6.418 3.614 -8.091 1.00 95.25 93 SER A N 1
ATOM 783 C CA . SER A 1 93 ? 5.619 2.880 -9.077 1.00 95.25 93 SER A CA 1
ATOM 784 C C . SER A 1 93 ? 5.606 3.560 -10.449 1.00 95.25 93 SER A C 1
ATOM 786 O O . SER A 1 93 ? 5.668 2.875 -11.465 1.00 95.25 93 SER A O 1
ATOM 788 N N . LYS A 1 94 ? 5.589 4.900 -10.501 1.00 94.88 94 LYS A N 1
ATOM 789 C CA . LYS A 1 94 ? 5.705 5.642 -11.765 1.00 94.88 94 LYS A CA 1
ATOM 790 C C . LYS A 1 94 ? 7.070 5.422 -12.410 1.00 94.88 94 LYS A C 1
ATOM 792 O O . LYS A 1 94 ? 7.123 5.101 -13.590 1.00 94.88 94 LYS A O 1
ATOM 797 N N . GLU A 1 95 ? 8.141 5.537 -11.624 1.00 93.81 95 GLU A N 1
ATOM 798 C CA . GLU A 1 95 ? 9.505 5.277 -12.101 1.00 93.81 95 GLU A CA 1
ATOM 799 C C . GLU A 1 95 ? 9.665 3.840 -12.613 1.00 93.81 95 GLU A C 1
ATOM 801 O O . GLU A 1 95 ? 10.349 3.610 -13.607 1.00 93.81 95 GLU A O 1
ATOM 806 N N . ALA A 1 96 ? 9.049 2.864 -11.938 1.00 92.50 96 ALA A N 1
ATOM 807 C CA . ALA A 1 96 ? 9.089 1.468 -12.354 1.00 92.50 96 ALA A CA 1
ATOM 808 C C . ALA A 1 96 ? 8.407 1.266 -13.716 1.00 92.50 96 ALA A C 1
ATOM 810 O O . ALA A 1 96 ? 9.000 0.653 -14.598 1.00 92.50 96 ALA A O 1
ATOM 811 N N . ILE A 1 97 ? 7.208 1.831 -13.901 1.00 91.56 97 ILE A N 1
ATOM 812 C CA . ILE A 1 97 ? 6.441 1.753 -15.157 1.00 91.56 97 ILE A CA 1
ATOM 813 C C . ILE A 1 97 ? 7.192 2.424 -16.312 1.00 91.56 97 ILE A C 1
ATOM 815 O O . ILE A 1 97 ? 7.246 1.885 -17.413 1.00 91.56 97 ILE A O 1
ATOM 819 N N . GLU A 1 98 ? 7.781 3.597 -16.076 1.00 91.44 98 GLU A N 1
ATOM 820 C CA . GLU A 1 98 ? 8.548 4.324 -17.095 1.00 91.44 98 GLU A CA 1
ATOM 821 C C . GLU A 1 98 ? 9.760 3.511 -17.568 1.00 91.44 98 GLU A C 1
ATOM 823 O O . GLU A 1 98 ? 10.017 3.391 -18.765 1.00 91.44 98 GLU A O 1
ATOM 828 N N . LYS A 1 99 ? 10.460 2.870 -16.626 1.00 88.50 99 LYS A N 1
ATOM 829 C CA . LYS A 1 99 ? 11.651 2.064 -16.908 1.00 88.50 99 LYS A CA 1
ATOM 830 C C . LYS A 1 99 ? 11.343 0.664 -17.428 1.00 88.50 99 LYS A C 1
ATOM 832 O O . LYS A 1 99 ? 12.270 -0.025 -17.834 1.00 88.50 99 LYS A O 1
ATOM 837 N N . GLU A 1 100 ? 10.089 0.222 -17.433 1.00 86.62 100 GLU A N 1
ATOM 838 C CA . GLU A 1 100 ? 9.728 -1.159 -17.773 1.00 86.62 100 GLU A CA 1
ATOM 839 C C . GLU A 1 100 ? 10.089 -1.537 -19.215 1.00 86.62 100 GLU A C 1
ATOM 841 O O . GLU A 1 100 ? 10.493 -2.671 -19.470 1.00 86.62 100 GLU A O 1
ATOM 846 N N . LYS A 1 101 ? 10.007 -0.581 -20.149 1.00 80.94 101 LYS A N 1
ATOM 847 C CA . LYS A 1 101 ? 10.324 -0.814 -21.567 1.00 80.94 101 LYS A CA 1
ATOM 848 C C . LYS A 1 101 ? 11.823 -0.807 -21.862 1.00 80.94 101 LYS A C 1
ATOM 850 O O . LYS A 1 101 ? 12.288 -1.635 -22.637 1.00 80.94 101 LYS A O 1
ATOM 855 N N . GLU A 1 102 ? 12.564 0.124 -21.266 1.00 82.12 102 GLU A N 1
ATOM 856 C CA . GLU A 1 102 ? 13.980 0.360 -21.590 1.00 82.12 102 GLU A CA 1
ATOM 857 C C . GLU A 1 102 ? 14.940 -0.354 -20.631 1.00 82.12 102 GLU A C 1
ATOM 859 O O . GLU A 1 102 ? 15.996 -0.833 -21.037 1.00 82.12 102 GLU A O 1
ATOM 864 N N . TYR A 1 103 ? 14.561 -0.480 -19.356 1.00 84.69 103 TYR A N 1
ATOM 865 C CA . TYR A 1 103 ? 15.392 -1.052 -18.298 1.00 84.69 103 TYR A CA 1
ATOM 866 C C . TYR A 1 103 ? 14.585 -1.990 -17.376 1.00 84.69 103 TYR A C 1
ATOM 868 O O . TYR A 1 103 ? 14.391 -1.680 -16.192 1.00 84.69 103 TYR A O 1
ATOM 876 N N . PRO A 1 104 ? 14.165 -3.179 -17.860 1.00 83.62 104 PRO A N 1
ATOM 877 C CA . PRO A 1 104 ? 13.303 -4.095 -17.106 1.00 83.62 104 PRO A CA 1
ATOM 878 C C . PRO A 1 104 ? 13.862 -4.492 -15.732 1.00 83.62 104 PRO A C 1
ATOM 880 O O . PRO A 1 104 ? 13.127 -4.565 -14.750 1.00 83.62 104 PRO A O 1
ATOM 883 N N . ASN A 1 105 ? 15.178 -4.694 -15.622 1.00 85.12 105 ASN A N 1
ATOM 884 C CA . ASN A 1 105 ? 15.823 -5.030 -14.346 1.00 85.12 105 ASN A CA 1
ATOM 885 C C . ASN A 1 105 ? 15.721 -3.881 -13.332 1.00 85.12 105 ASN A C 1
ATOM 887 O O . ASN A 1 105 ? 15.482 -4.106 -12.144 1.00 85.12 105 ASN A O 1
ATOM 891 N N . THR A 1 106 ? 15.844 -2.639 -13.802 1.00 84.94 106 THR A N 1
ATOM 892 C CA . THR A 1 106 ? 15.693 -1.447 -12.963 1.00 84.94 106 THR A CA 1
ATOM 893 C C . THR A 1 106 ? 14.245 -1.283 -12.511 1.00 84.94 106 THR A C 1
ATOM 895 O O . THR A 1 106 ? 14.008 -1.000 -11.337 1.00 84.94 106 THR A O 1
ATOM 898 N N . ALA A 1 107 ? 13.274 -1.528 -13.398 1.00 87.50 107 ALA A N 1
ATOM 899 C CA . ALA A 1 107 ? 11.853 -1.533 -13.051 1.00 87.50 107 ALA A CA 1
ATOM 900 C C . ALA A 1 107 ? 11.536 -2.563 -11.953 1.00 87.50 107 ALA A C 1
ATOM 902 O O . ALA A 1 107 ? 10.898 -2.241 -10.949 1.00 87.50 107 ALA A O 1
ATOM 903 N N . LYS A 1 108 ? 12.065 -3.786 -12.071 1.00 87.69 108 LYS A N 1
ATOM 904 C CA . LYS A 1 108 ? 11.909 -4.819 -11.036 1.00 87.69 108 LYS A CA 1
ATOM 905 C C . LYS A 1 108 ? 12.560 -4.431 -9.712 1.00 87.69 108 LYS A C 1
ATOM 907 O O . LYS A 1 108 ? 11.972 -4.674 -8.660 1.00 87.69 108 LYS A O 1
ATOM 912 N N . SER A 1 109 ? 13.738 -3.804 -9.740 1.00 89.38 109 SER A N 1
ATOM 913 C CA . SER A 1 109 ? 14.386 -3.298 -8.522 1.00 89.38 109 SER A CA 1
ATOM 914 C C . SER A 1 109 ? 13.482 -2.301 -7.787 1.00 89.38 109 SER A C 1
ATOM 916 O O . SER A 1 109 ? 13.242 -2.449 -6.589 1.00 89.38 109 SER A O 1
ATOM 918 N N . LYS A 1 110 ? 12.862 -1.372 -8.524 1.00 92.19 110 LYS A N 1
ATOM 919 C CA . LYS A 1 110 ? 11.901 -0.404 -7.972 1.00 92.19 110 LYS A CA 1
ATOM 920 C C . LYS A 1 110 ? 10.673 -1.085 -7.367 1.00 92.19 110 LYS A C 1
ATOM 922 O O . LYS A 1 110 ? 10.258 -0.749 -6.259 1.00 92.19 110 LYS A O 1
ATOM 927 N N . TRP A 1 111 ? 10.137 -2.114 -8.019 1.00 93.44 111 TRP A N 1
ATOM 928 C CA . TRP A 1 111 ? 9.054 -2.910 -7.437 1.00 93.44 111 TRP A CA 1
ATOM 929 C C . TRP A 1 111 ? 9.469 -3.675 -6.173 1.00 93.44 111 TRP A C 1
ATOM 931 O O . TRP A 1 111 ? 8.658 -3.821 -5.256 1.00 93.44 111 TRP A O 1
ATOM 941 N N . ARG A 1 112 ? 10.730 -4.109 -6.059 1.00 93.31 112 ARG A N 1
ATOM 942 C CA . ARG A 1 112 ? 11.273 -4.718 -4.830 1.00 93.31 112 ARG A CA 1
ATOM 943 C C . ARG A 1 112 ? 11.495 -3.710 -3.706 1.00 93.31 112 ARG A C 1
ATOM 945 O O . ARG A 1 112 ? 11.407 -4.101 -2.540 1.00 93.31 112 ARG A O 1
ATOM 952 N N . GLU A 1 113 ? 11.739 -2.437 -4.006 1.00 93.75 113 GLU A N 1
ATOM 953 C CA . GLU A 1 113 ? 11.729 -1.376 -2.988 1.00 93.75 113 GLU A CA 1
ATOM 954 C C . GLU A 1 113 ? 10.330 -1.253 -2.359 1.00 93.75 113 GLU A C 1
ATOM 956 O O . GLU A 1 113 ? 10.201 -1.166 -1.138 1.00 93.75 113 GLU A O 1
ATOM 961 N N . ILE A 1 114 ? 9.276 -1.371 -3.174 1.00 95.00 114 ILE A N 1
ATOM 962 C CA . ILE A 1 114 ? 7.882 -1.315 -2.717 1.00 95.00 114 ILE A CA 1
ATOM 963 C C . ILE A 1 114 ? 7.475 -2.602 -1.982 1.00 95.00 114 ILE A C 1
ATOM 965 O O . ILE A 1 114 ? 7.010 -2.531 -0.847 1.00 95.00 114 ILE A O 1
ATOM 969 N N . TYR A 1 115 ? 7.621 -3.774 -2.605 1.00 94.56 115 TYR A N 1
ATOM 970 C CA . TYR A 1 115 ? 7.029 -5.038 -2.130 1.00 94.56 115 TYR A CA 1
ATOM 971 C C . TYR A 1 115 ? 8.014 -5.996 -1.453 1.00 94.56 115 TYR A C 1
ATOM 973 O O . TYR A 1 115 ? 7.615 -7.034 -0.918 1.00 94.56 115 TYR A O 1
ATOM 981 N N . GLY A 1 116 ? 9.300 -5.659 -1.451 1.00 91.69 116 GLY A N 1
ATOM 982 C CA . GLY A 1 116 ? 10.356 -6.481 -0.882 1.00 91.69 116 GLY A CA 1
ATOM 983 C C . GLY A 1 116 ? 10.817 -7.610 -1.800 1.00 91.69 116 GLY A C 1
ATOM 984 O O . GLY A 1 116 ? 10.423 -7.742 -2.957 1.00 91.69 116 GLY A O 1
ATOM 985 N N . THR A 1 117 ? 11.674 -8.468 -1.251 1.00 87.19 117 THR A N 1
ATOM 986 C CA . THR A 1 117 ? 12.363 -9.537 -1.989 1.00 87.19 117 THR A CA 1
ATOM 987 C C . THR A 1 117 ? 11.449 -10.663 -2.461 1.00 87.19 117 THR A C 1
ATOM 989 O O . THR A 1 117 ? 11.897 -11.487 -3.251 1.00 87.19 117 THR A O 1
ATOM 992 N N . LYS A 1 118 ? 10.185 -10.689 -2.018 1.00 80.56 118 LYS A N 1
ATOM 993 C CA . LYS A 1 118 ? 9.158 -11.614 -2.517 1.00 80.56 118 LYS A CA 1
ATOM 994 C C . LYS A 1 118 ? 8.678 -11.260 -3.926 1.00 80.56 118 LYS A C 1
ATOM 996 O O . LYS A 1 118 ? 8.084 -12.110 -4.580 1.00 80.56 118 LYS A O 1
ATOM 1001 N N . PHE A 1 119 ? 8.905 -10.027 -4.383 1.00 79.94 119 PHE A N 1
ATOM 1002 C CA . PHE A 1 119 ? 8.662 -9.667 -5.774 1.00 79.94 119 PHE A CA 1
ATOM 1003 C C . PHE A 1 119 ? 9.751 -10.298 -6.667 1.00 79.94 119 PHE A C 1
ATOM 1005 O O . PHE A 1 119 ? 10.920 -10.268 -6.267 1.00 79.94 119 PHE A O 1
ATOM 1012 N N . PRO A 1 120 ? 9.402 -10.891 -7.827 1.00 75.75 120 PRO A N 1
ATOM 1013 C CA . PRO A 1 120 ? 10.361 -11.576 -8.697 1.00 75.75 120 PRO A CA 1
ATOM 1014 C C . PRO A 1 120 ? 11.559 -10.715 -9.122 1.00 75.75 120 PRO A C 1
ATOM 1016 O O . PRO A 1 120 ? 11.485 -9.486 -9.167 1.00 75.75 120 PRO A O 1
ATOM 1019 N N . SER A 1 121 ? 12.689 -11.378 -9.392 1.00 65.06 121 SER A N 1
ATOM 1020 C CA . SER A 1 121 ? 13.910 -10.770 -9.959 1.00 65.06 121 SER A CA 1
ATOM 1021 C C . SER A 1 121 ? 13.847 -10.659 -11.466 1.00 65.06 121 SER A C 1
ATOM 1023 O O . SER A 1 121 ? 13.100 -11.425 -12.113 1.00 65.06 121 SER A O 1
#